Protein AF-A0A1U7UF37-F1 (afdb_monomer)

Radius of gyration: 14.08 Å; Cα contacts (8 Å, |Δi|>4): 76; chains: 1; bounding box: 36×33×37 Å

pLDDT: mean 96.88, std 3.86, range [65.56, 98.69]

Mean predicted aligned error: 2.45 Å

InterPro domains:
  IPR029045 ClpP/crotonase-like domain superfamily [SSF52096] (3-64)
  IPR032259 Enoyl-CoA hydratase/isomerase, HIBYL-CoA-H type [PTHR43176] (3-83)
  IPR045004 Enoyl-CoA hydratase/isomerase domain [PF16113] (3-80)

Sequence (90 aa):
MVINKMSPTSLKITLRQLMEGSSKTLQEVLTMEYRLSQGCMRGHDFHEGVRAVLIDKDQSPKWKPADLKEVTDEDLNNYFKSLGNNDLKF

Organism: Carlito syrichta (NCBI:txid1868482)

Structure (mmCIF, N/CA/C/O backbone):
data_AF-A0A1U7UF37-F1
#
_entry.id   AF-A0A1U7UF37-F1
#
loop_
_atom_site.group_PDB
_atom_site.id
_atom_site.type_symbol
_atom_site.label_atom_id
_atom_site.label_alt_id
_atom_site.label_comp_id
_atom_site.label_asym_id
_atom_site.label_entity_id
_atom_site.label_seq_id
_atom_site.pdbx_PDB_ins_code
_atom_site.Cartn_x
_atom_site.Cartn_y
_atom_site.Cartn_z
_atom_site.occupancy
_atom_site.B_iso_or_equiv
_atom_site.auth_seq_id
_atom_site.auth_comp_id
_atom_site.auth_asym_id
_atom_site.auth_atom_id
_atom_site.pdbx_PDB_model_num
ATOM 1 N N . MET A 1 1 ? 10.084 -16.878 -2.522 1.00 65.56 1 MET A N 1
ATOM 2 C CA . MET A 1 1 ? 10.540 -16.450 -3.867 1.00 65.56 1 MET A CA 1
ATOM 3 C C . MET A 1 1 ? 9.568 -15.472 -4.555 1.00 65.56 1 MET A C 1
ATOM 5 O O . MET A 1 1 ? 10.038 -14.652 -5.326 1.00 65.56 1 MET A O 1
ATOM 9 N N . VAL A 1 2 ? 8.255 -15.487 -4.253 1.00 85.31 2 VAL A N 1
ATOM 10 C CA . VAL A 1 2 ? 7.259 -14.535 -4.815 1.00 85.31 2 VAL A CA 1
ATOM 11 C C . VAL A 1 2 ? 7.309 -13.140 -4.171 1.00 85.31 2 VAL A C 1
ATOM 13 O O . VAL A 1 2 ? 7.275 -12.146 -4.886 1.00 85.31 2 VAL A O 1
ATOM 16 N N . ILE A 1 3 ? 7.448 -13.063 -2.841 1.00 91.31 3 ILE A N 1
ATOM 17 C CA . ILE A 1 3 ? 7.415 -11.797 -2.078 1.00 91.31 3 ILE A CA 1
ATOM 18 C C . ILE A 1 3 ? 8.451 -10.783 -2.591 1.00 91.31 3 ILE A C 1
ATOM 20 O O . ILE A 1 3 ? 8.122 -9.619 -2.764 1.00 91.31 3 ILE A O 1
ATOM 24 N N . ASN A 1 4 ? 9.659 -11.232 -2.945 1.00 91.06 4 ASN A N 1
ATOM 25 C CA . ASN A 1 4 ? 10.740 -10.355 -3.417 1.00 91.06 4 ASN A CA 1
ATOM 26 C C . ASN A 1 4 ? 10.459 -9.663 -4.766 1.00 91.06 4 ASN A C 1
ATOM 28 O O . ASN A 1 4 ? 11.225 -8.792 -5.158 1.00 91.06 4 ASN A O 1
ATOM 32 N N . LYS A 1 5 ? 9.415 -10.067 -5.503 1.00 93.88 5 LYS A N 1
ATOM 33 C CA . LYS A 1 5 ? 9.009 -9.425 -6.766 1.00 93.88 5 LYS A CA 1
ATOM 34 C C . LYS A 1 5 ? 7.930 -8.355 -6.574 1.00 93.88 5 LYS A C 1
ATOM 36 O O . LYS A 1 5 ? 7.617 -7.639 -7.520 1.00 93.88 5 LYS A O 1
ATOM 41 N N . MET A 1 6 ? 7.320 -8.282 -5.394 1.00 97.06 6 MET A N 1
ATOM 42 C CA . MET A 1 6 ? 6.233 -7.346 -5.103 1.00 97.06 6 MET A CA 1
ATOM 43 C C . MET A 1 6 ? 6.789 -5.969 -4.720 1.00 97.06 6 MET A C 1
ATOM 45 O O . MET A 1 6 ? 7.929 -5.873 -4.270 1.00 97.06 6 MET A O 1
ATOM 49 N N . SER A 1 7 ? 5.974 -4.918 -4.858 1.00 98.19 7 SER A N 1
ATOM 50 C CA . SER A 1 7 ? 6.331 -3.567 -4.400 1.00 98.19 7 SER A CA 1
ATOM 51 C C . SER A 1 7 ? 6.665 -3.585 -2.897 1.00 98.19 7 SER A C 1
ATOM 53 O O . SER A 1 7 ? 5.804 -3.970 -2.095 1.00 98.19 7 SER A O 1
ATOM 55 N N . PRO A 1 8 ? 7.876 -3.154 -2.484 1.00 98.12 8 PRO A N 1
ATOM 56 C CA . PRO A 1 8 ? 8.254 -3.078 -1.073 1.00 98.12 8 PRO A CA 1
ATOM 57 C C . PRO A 1 8 ? 7.300 -2.205 -0.251 1.00 98.12 8 PRO A C 1
ATOM 59 O O . PRO A 1 8 ? 6.924 -2.567 0.866 1.00 98.12 8 PRO A O 1
ATOM 62 N N . THR A 1 9 ? 6.862 -1.083 -0.829 1.00 98.19 9 THR A N 1
ATOM 63 C CA . THR A 1 9 ? 5.883 -0.171 -0.225 1.00 98.19 9 THR A CA 1
ATOM 64 C C . THR A 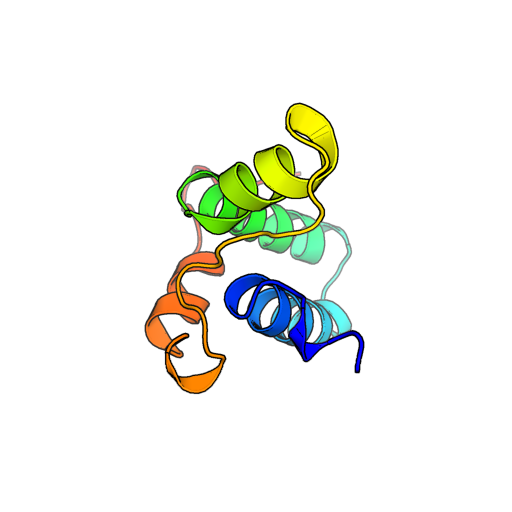1 9 ? 4.551 -0.874 0.006 1.00 98.19 9 THR A C 1
ATOM 66 O O . THR A 1 9 ? 4.030 -0.861 1.121 1.00 98.19 9 THR A O 1
ATOM 69 N N . SER A 1 10 ? 4.029 -1.553 -1.021 1.00 98.12 10 SER A N 1
ATOM 70 C CA . SER A 1 10 ? 2.751 -2.269 -0.930 1.00 98.12 10 SER A CA 1
ATOM 71 C C . SER A 1 10 ? 2.802 -3.376 0.122 1.00 98.12 10 SER A C 1
ATOM 73 O O . SER A 1 10 ? 1.880 -3.502 0.918 1.00 98.12 10 SER A O 1
ATOM 75 N N . LEU A 1 11 ? 3.908 -4.126 0.198 1.00 98.19 11 LEU A N 1
ATOM 76 C CA . LEU A 1 11 ? 4.090 -5.173 1.206 1.00 98.19 11 LEU A CA 1
ATOM 77 C C . LEU A 1 11 ? 3.994 -4.631 2.640 1.00 98.19 11 LEU A C 1
ATOM 79 O O . LEU A 1 11 ? 3.284 -5.211 3.464 1.00 98.19 11 LEU A O 1
ATOM 83 N N . LYS A 1 12 ? 4.677 -3.517 2.944 1.00 98.38 12 LYS A N 1
ATOM 84 C CA . LYS A 1 12 ? 4.617 -2.908 4.283 1.00 98.38 12 LYS A CA 1
ATOM 85 C C . LYS A 1 12 ? 3.241 -2.323 4.595 1.00 98.38 12 LYS A C 1
ATOM 87 O O . LYS A 1 1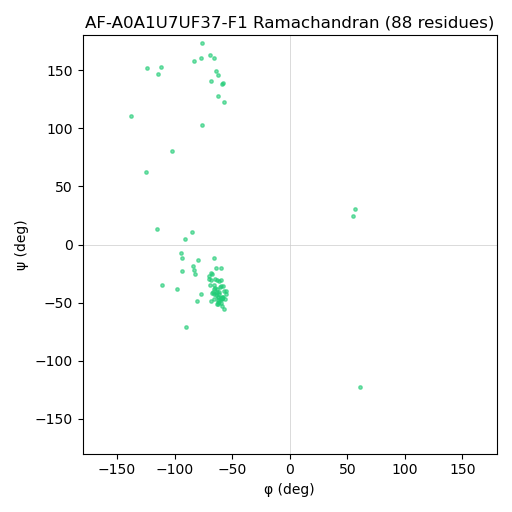2 ? 2.750 -2.516 5.707 1.00 98.38 12 LYS A O 1
ATOM 92 N N . ILE A 1 13 ? 2.611 -1.653 3.623 1.00 98.44 13 ILE A N 1
ATOM 93 C CA . ILE A 1 13 ? 1.248 -1.121 3.767 1.00 98.44 13 ILE A CA 1
ATOM 94 C C . ILE A 1 13 ? 0.274 -2.252 4.084 1.00 98.44 13 ILE A C 1
ATOM 96 O O . ILE A 1 13 ? -0.418 -2.179 5.095 1.00 98.44 13 ILE A O 1
ATOM 100 N N . THR A 1 14 ? 0.254 -3.314 3.274 1.00 98.38 14 THR A N 1
ATOM 101 C CA . THR A 1 14 ? -0.685 -4.429 3.4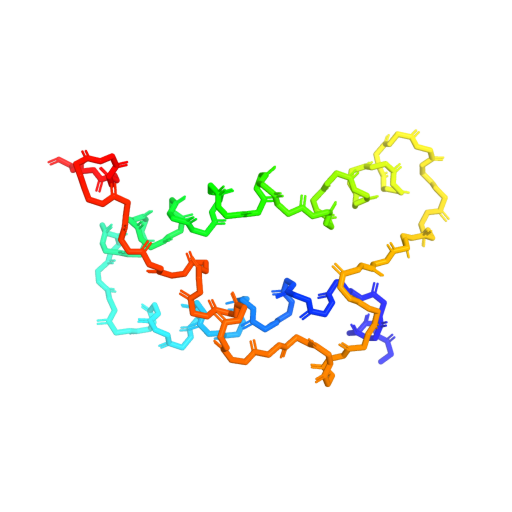39 1.00 98.38 14 THR A CA 1
ATOM 102 C C . THR A 1 14 ? -0.499 -5.137 4.777 1.00 98.38 14 THR A C 1
ATOM 104 O O . THR A 1 14 ? -1.488 -5.426 5.447 1.00 98.38 14 THR A O 1
ATOM 107 N N . LEU A 1 15 ? 0.742 -5.382 5.214 1.00 98.38 15 LEU A N 1
ATOM 108 C CA . LEU A 1 15 ? 0.985 -6.000 6.520 1.00 98.38 15 LEU A CA 1
ATOM 109 C C . LEU A 1 15 ? 0.400 -5.148 7.654 1.00 98.38 15 LEU A C 1
ATOM 111 O O . LEU A 1 15 ? -0.353 -5.655 8.484 1.00 98.38 15 LEU A O 1
ATOM 115 N N . ARG A 1 16 ? 0.703 -3.846 7.665 1.00 98.50 16 ARG A N 1
ATOM 116 C CA . ARG A 1 16 ? 0.199 -2.929 8.690 1.00 98.50 16 ARG A CA 1
ATOM 117 C C . ARG A 1 16 ? -1.323 -2.783 8.640 1.00 98.50 16 ARG A C 1
ATOM 119 O O . ARG A 1 16 ? -1.959 -2.802 9.688 1.00 98.50 16 ARG A O 1
ATOM 126 N N . GLN A 1 17 ? -1.903 -2.688 7.445 1.00 98.69 17 GLN A N 1
ATOM 127 C CA . GLN A 1 17 ? -3.350 -2.622 7.232 1.00 98.69 17 GLN A CA 1
ATOM 128 C C . GLN A 1 17 ? -4.057 -3.842 7.828 1.00 98.69 17 GLN A C 1
ATOM 130 O O . GLN A 1 17 ? -5.062 -3.681 8.511 1.00 98.69 17 GLN A O 1
ATOM 135 N N . LEU A 1 18 ? -3.532 -5.053 7.615 1.00 98.62 18 LEU A N 1
ATOM 136 C CA . LEU A 1 18 ? -4.107 -6.276 8.182 1.00 98.62 18 LEU A CA 1
ATOM 137 C C . LEU A 1 18 ? -3.985 -6.308 9.710 1.00 98.62 18 LEU A C 1
ATOM 139 O O . LEU A 1 18 ? -4.937 -6.681 10.395 1.00 98.62 18 LEU A O 1
ATOM 143 N N . MET A 1 19 ? -2.838 -5.883 10.247 1.00 98.50 19 MET A N 1
ATOM 144 C CA . MET A 1 19 ? -2.628 -5.803 11.694 1.00 98.50 19 MET A CA 1
ATOM 145 C C . MET A 1 19 ? -3.595 -4.809 12.351 1.00 98.50 19 MET A C 1
ATOM 147 O O . MET A 1 19 ? -4.294 -5.178 13.291 1.00 98.50 19 MET A O 1
ATOM 151 N N . GLU A 1 20 ? -3.690 -3.578 11.838 1.00 98.12 20 GLU A N 1
ATOM 152 C CA . GLU A 1 20 ? -4.608 -2.556 12.359 1.00 98.12 20 GLU A CA 1
ATOM 153 C C . GLU A 1 20 ? -6.081 -2.893 12.090 1.00 98.12 20 GLU A C 1
ATOM 155 O O . GLU A 1 20 ? -6.940 -2.586 12.912 1.00 98.12 20 GLU A O 1
ATOM 160 N N . GLY A 1 21 ? -6.387 -3.517 10.953 1.00 98.31 21 GLY A N 1
ATOM 161 C CA . GLY A 1 21 ? -7.743 -3.887 10.553 1.00 98.31 21 GLY A CA 1
ATOM 162 C C . GLY A 1 21 ? -8.343 -5.011 11.393 1.00 98.31 21 GLY A C 1
ATOM 163 O O . GLY A 1 21 ? -9.556 -5.047 11.576 1.00 98.31 21 GLY A O 1
ATOM 164 N N . SER A 1 22 ? -7.511 -5.888 11.964 1.00 98.31 22 SER A N 1
ATOM 165 C CA . SER A 1 22 ? -7.963 -7.019 12.790 1.00 98.31 22 SER A CA 1
ATOM 166 C C . SER A 1 22 ? -8.767 -6.619 14.037 1.00 98.31 22 SER A C 1
ATOM 168 O O . SER A 1 22 ? -9.512 -7.438 14.571 1.00 98.31 22 SER A O 1
ATOM 170 N N . SER A 1 23 ? -8.643 -5.367 14.488 1.00 98.00 23 SER A N 1
ATOM 171 C CA . SER A 1 23 ? -9.337 -4.812 15.655 1.00 98.00 23 SER A CA 1
ATOM 172 C C . SER A 1 23 ? -10.323 -3.686 15.310 1.00 98.00 23 SER A C 1
ATOM 174 O O . SER A 1 23 ? -10.778 -2.980 16.210 1.00 98.00 23 SER A O 1
ATOM 176 N N . LYS A 1 24 ? -10.660 -3.504 14.025 1.00 98.12 24 LYS A N 1
ATOM 177 C CA . LYS A 1 24 ? -11.541 -2.439 13.519 1.00 98.12 24 LYS A CA 1
ATOM 178 C C . LYS A 1 24 ? -12.868 -2.992 13.004 1.00 98.12 24 LYS A C 1
ATOM 180 O O . LYS A 1 24 ? -12.958 -4.119 12.524 1.00 98.12 24 LYS A O 1
ATOM 185 N N . THR A 1 25 ? -13.904 -2.165 13.049 1.00 98.50 25 THR A N 1
ATOM 186 C CA . THR A 1 25 ? -15.158 -2.405 12.324 1.00 98.50 25 THR A CA 1
ATOM 187 C C . THR A 1 25 ? -14.955 -2.262 10.814 1.00 98.50 25 THR A C 1
ATOM 189 O O . THR A 1 25 ? -13.999 -1.636 10.354 1.00 98.50 25 THR A O 1
ATOM 192 N N . LEU A 1 26 ? -15.897 -2.779 10.018 1.00 98.38 26 LEU A N 1
ATOM 193 C CA . LEU A 1 26 ? -15.858 -2.631 8.558 1.00 98.38 26 LEU A CA 1
ATOM 194 C C . LEU A 1 26 ? -15.778 -1.159 8.120 1.00 98.38 26 LEU A C 1
ATOM 196 O O . LEU A 1 26 ? -15.002 -0.831 7.229 1.00 98.38 26 LEU A O 1
ATOM 200 N N . GLN A 1 27 ? -16.548 -0.270 8.752 1.00 98.50 27 GLN A N 1
ATOM 201 C CA . GLN A 1 27 ? -16.540 1.157 8.418 1.00 98.50 27 GLN A CA 1
ATOM 202 C C . GLN A 1 27 ? -15.165 1.782 8.678 1.00 98.50 27 GLN A C 1
ATOM 204 O O . GLN A 1 27 ? -14.623 2.471 7.820 1.00 98.50 27 GLN A O 1
ATOM 209 N N . GLU A 1 28 ? -14.548 1.479 9.820 1.00 98.38 28 GLU A N 1
ATOM 210 C CA . GLU A 1 28 ? -13.209 1.976 10.149 1.00 98.38 28 GLU A CA 1
ATOM 211 C C . GLU A 1 28 ? -12.129 1.427 9.210 1.00 98.38 28 GLU A C 1
ATOM 213 O O . GLU A 1 28 ? -11.211 2.164 8.841 1.00 98.38 28 GLU A O 1
ATOM 218 N N . VAL A 1 29 ? -12.236 0.156 8.802 1.00 98.62 29 VAL A N 1
ATOM 219 C CA . VAL A 1 29 ? -11.3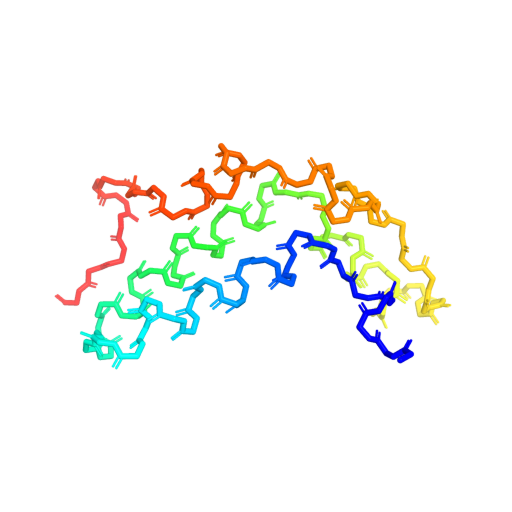43 -0.440 7.798 1.00 98.62 29 VAL A CA 1
A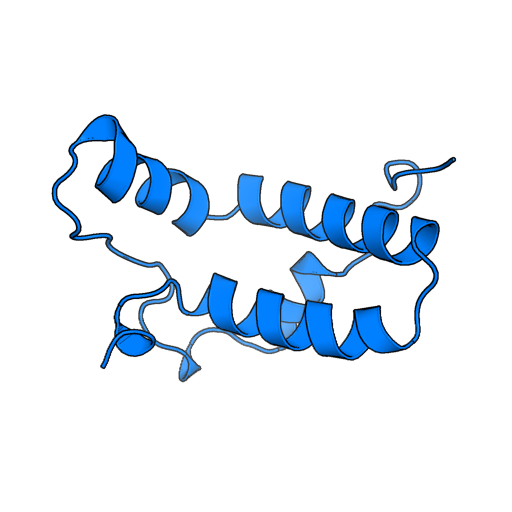TOM 220 C C . VAL A 1 29 ? -11.487 0.282 6.467 1.00 98.62 29 VAL A C 1
ATOM 222 O O . VAL A 1 29 ? -10.484 0.704 5.906 1.00 98.62 29 VAL A O 1
ATOM 225 N N . LEU A 1 30 ? -12.710 0.506 5.992 1.00 98.62 30 LEU A N 1
ATOM 226 C CA . LEU A 1 30 ? -12.948 1.209 4.733 1.00 98.62 30 LEU A CA 1
ATOM 227 C C . LEU A 1 30 ? -12.458 2.666 4.783 1.00 98.62 30 LEU A C 1
ATOM 229 O O . LEU A 1 30 ? -11.876 3.148 3.812 1.00 98.62 30 LEU A O 1
ATOM 233 N N . THR A 1 31 ? -12.613 3.369 5.912 1.00 98.62 31 THR A N 1
ATOM 234 C CA . THR A 1 31 ? -12.028 4.709 6.090 1.00 98.62 31 THR A CA 1
ATOM 235 C C . THR A 1 31 ? -10.498 4.670 6.046 1.00 98.62 31 THR A C 1
ATOM 237 O O . THR A 1 31 ? -9.882 5.535 5.423 1.00 98.62 31 THR A O 1
ATOM 240 N N . MET A 1 32 ? -9.864 3.666 6.660 1.00 98.62 32 MET A N 1
ATOM 241 C CA . MET A 1 32 ? -8.416 3.452 6.570 1.00 98.62 32 MET A CA 1
ATOM 242 C C . MET A 1 32 ? -7.983 3.151 5.128 1.00 98.62 32 MET A C 1
ATOM 244 O O . MET A 1 32 ? -7.097 3.823 4.606 1.00 98.62 32 MET A O 1
ATOM 248 N N . GLU A 1 33 ? -8.627 2.197 4.460 1.00 98.62 33 GLU A N 1
ATOM 249 C CA . GLU A 1 33 ? -8.337 1.798 3.078 1.00 98.62 33 GLU A CA 1
ATOM 250 C C . GLU A 1 33 ? -8.512 2.943 2.090 1.00 98.62 33 GLU A C 1
ATOM 252 O O . GLU A 1 33 ? -7.717 3.090 1.159 1.00 98.62 33 GLU A O 1
ATOM 257 N N . TYR A 1 34 ? -9.491 3.815 2.327 1.00 98.62 34 TYR A N 1
ATOM 258 C CA . TYR A 1 34 ? -9.652 5.020 1.536 1.00 98.62 34 TYR A CA 1
ATOM 259 C C . TYR A 1 34 ? -8.402 5.906 1.613 1.00 98.62 34 TYR A C 1
ATOM 261 O O . TYR A 1 34 ? -7.871 6.288 0.570 1.00 98.62 34 TYR A O 1
ATOM 269 N N . ARG A 1 35 ? -7.850 6.157 2.808 1.00 98.50 35 ARG A N 1
ATOM 270 C CA . ARG A 1 35 ? -6.595 6.922 2.972 1.00 98.50 35 ARG A CA 1
ATOM 271 C C . ARG A 1 35 ? -5.434 6.265 2.226 1.00 98.50 35 ARG A C 1
ATOM 273 O O . ARG A 1 35 ? -4.740 6.946 1.467 1.00 98.50 35 ARG A O 1
ATOM 280 N N . LEU A 1 36 ? -5.292 4.943 2.365 1.00 98.50 36 LEU A N 1
ATOM 281 C CA . LEU A 1 36 ? -4.265 4.161 1.669 1.00 98.50 36 LEU A CA 1
ATOM 282 C C . LEU A 1 36 ? -4.391 4.308 0.150 1.00 98.50 36 LEU A C 1
ATOM 284 O O . LEU A 1 36 ? -3.394 4.579 -0.515 1.00 98.50 36 LEU A O 1
ATOM 288 N N . SER A 1 37 ? -5.609 4.221 -0.397 1.00 98.25 37 SER A N 1
ATOM 289 C CA . SER A 1 37 ? -5.858 4.387 -1.834 1.00 98.25 37 SER A CA 1
ATOM 290 C C . SER A 1 37 ? -5.399 5.758 -2.339 1.00 98.25 37 SER A C 1
ATOM 292 O O . SER A 1 37 ? -4.673 5.840 -3.330 1.00 98.25 37 SER A O 1
ATOM 294 N N . GLN A 1 38 ? -5.726 6.834 -1.613 1.00 98.12 38 GLN A N 1
ATOM 295 C CA . GLN A 1 38 ? -5.330 8.198 -1.974 1.00 98.12 38 GLN A CA 1
ATOM 296 C C . GLN A 1 38 ? -3.817 8.418 -1.843 1.00 98.12 38 GLN A C 1
ATOM 298 O O . GLN A 1 38 ? -3.244 9.243 -2.560 1.00 98.12 38 GLN A O 1
ATOM 303 N N . GLY A 1 39 ? -3.160 7.714 -0.919 1.00 97.19 39 GLY A N 1
ATOM 304 C CA . GLY A 1 39 ? -1.703 7.682 -0.813 1.00 97.19 39 GLY A CA 1
ATOM 305 C C . GLY A 1 39 ? -1.068 6.955 -2.000 1.00 97.19 39 GLY A C 1
ATOM 306 O O . GLY A 1 39 ? -0.187 7.505 -2.656 1.00 97.19 39 GLY A O 1
ATOM 307 N N . CYS A 1 40 ? -1.566 5.765 -2.343 1.00 97.56 40 CYS A N 1
ATOM 308 C CA . CYS A 1 40 ? -1.073 4.968 -3.468 1.00 97.56 40 CYS A CA 1
ATOM 309 C C . CYS A 1 40 ? -1.220 5.690 -4.814 1.00 97.56 40 CYS A C 1
ATOM 311 O O . CYS A 1 40 ? -0.313 5.602 -5.636 1.00 97.56 40 CYS A O 1
ATOM 313 N N . MET A 1 41 ? -2.301 6.453 -5.023 1.00 97.25 41 MET A N 1
ATOM 314 C CA . MET A 1 41 ? -2.475 7.267 -6.239 1.00 97.25 41 MET A CA 1
ATOM 315 C C . MET A 1 41 ? -1.414 8.363 -6.394 1.00 97.25 41 MET A C 1
ATOM 317 O O . MET A 1 41 ? -1.068 8.725 -7.518 1.00 97.25 41 MET A O 1
ATOM 321 N N . ARG A 1 42 ? -0.896 8.892 -5.278 1.00 95.12 42 ARG A N 1
ATOM 322 C CA . ARG A 1 42 ? 0.190 9.887 -5.267 1.00 95.12 42 ARG A CA 1
ATOM 323 C C . ARG A 1 42 ? 1.577 9.254 -5.388 1.00 95.12 42 ARG A C 1
ATOM 325 O O . ARG A 1 42 ? 2.526 9.944 -5.748 1.00 95.12 42 ARG A O 1
ATOM 332 N N . GLY A 1 43 ? 1.694 7.974 -5.047 1.00 93.75 43 GLY A N 1
ATOM 333 C CA . GLY A 1 43 ? 2.934 7.213 -5.115 1.00 93.75 43 GLY A CA 1
ATOM 334 C C . GLY A 1 43 ? 3.312 6.792 -6.535 1.00 93.75 43 GLY A C 1
ATOM 335 O O . GLY A 1 43 ? 2.559 6.950 -7.490 1.00 93.75 43 GLY A O 1
ATOM 336 N N . HIS A 1 44 ? 4.507 6.220 -6.657 1.00 97.50 44 HIS A N 1
ATOM 337 C CA . HIS A 1 44 ? 5.060 5.736 -7.921 1.00 97.50 44 HIS A CA 1
ATOM 338 C C . HIS A 1 44 ? 4.521 4.348 -8.314 1.00 97.50 44 HIS A C 1
ATOM 340 O O . HIS A 1 44 ? 4.085 4.130 -9.445 1.00 97.50 44 HIS A O 1
ATOM 346 N N . ASP A 1 45 ? 4.543 3.407 -7.366 1.00 98.00 45 ASP A N 1
ATOM 347 C CA . ASP A 1 45 ? 4.428 1.973 -7.652 1.00 98.00 45 ASP A CA 1
ATOM 348 C C . ASP A 1 45 ? 3.067 1.538 -8.192 1.00 98.00 45 ASP A C 1
ATOM 350 O O . ASP A 1 45 ? 2.994 0.542 -8.906 1.00 98.00 45 ASP A O 1
ATOM 354 N N . PHE A 1 46 ? 1.989 2.270 -7.905 1.00 98.12 46 PHE A N 1
ATOM 355 C CA . PHE A 1 46 ? 0.691 1.940 -8.489 1.00 98.12 46 PHE A CA 1
ATOM 356 C C . PHE A 1 46 ? 0.725 2.070 -10.018 1.00 98.12 46 PHE A C 1
ATOM 358 O O . PHE A 1 46 ? 0.357 1.136 -10.730 1.00 98.12 46 PHE A O 1
ATOM 365 N N . HIS A 1 47 ? 1.229 3.199 -10.523 1.00 98.25 47 HIS A N 1
ATOM 366 C CA . HIS A 1 47 ? 1.315 3.469 -11.960 1.00 98.25 47 HIS A CA 1
ATOM 367 C C . HIS A 1 47 ? 2.282 2.506 -12.652 1.00 98.25 47 HIS A C 1
ATOM 369 O O . HIS A 1 47 ? 1.959 1.953 -13.702 1.00 98.25 47 HIS A O 1
ATOM 375 N N . GLU A 1 48 ? 3.435 2.244 -12.033 1.00 98.38 48 GLU A N 1
ATOM 376 C CA . GLU A 1 48 ? 4.416 1.288 -12.557 1.00 98.38 48 GLU A CA 1
ATOM 377 C C . GLU A 1 48 ? 3.885 -0.152 -12.560 1.00 98.38 48 GLU A C 1
ATOM 379 O O . GLU A 1 48 ? 4.109 -0.899 -13.511 1.00 98.38 48 GLU A O 1
ATOM 384 N N . GLY A 1 49 ? 3.134 -0.544 -11.530 1.00 97.81 49 GLY A N 1
ATOM 385 C CA . GLY A 1 49 ? 2.496 -1.855 -11.472 1.00 97.81 49 GLY A CA 1
ATOM 386 C C . GLY A 1 49 ? 1.458 -2.028 -12.577 1.00 97.81 49 GLY A C 1
ATOM 387 O O . GLY A 1 49 ? 1.439 -3.059 -13.250 1.00 97.81 49 GLY A O 1
ATOM 388 N N . VAL A 1 50 ? 0.639 -0.999 -12.823 1.00 98.38 50 VAL A N 1
ATOM 389 C CA . VAL A 1 50 ? -0.308 -0.982 -13.949 1.00 98.38 50 VAL A CA 1
ATOM 390 C C . VAL A 1 50 ? 0.435 -1.106 -15.278 1.00 98.38 50 VAL A C 1
ATOM 392 O O . VAL A 1 50 ? 0.052 -1.935 -16.106 1.00 98.38 50 VAL A O 1
ATOM 395 N N . ARG A 1 51 ? 1.521 -0.348 -15.476 1.00 98.56 51 ARG A N 1
ATOM 396 C CA . ARG A 1 51 ? 2.345 -0.442 -16.686 1.00 98.56 51 ARG A CA 1
ATOM 397 C C . ARG A 1 51 ? 2.862 -1.868 -16.900 1.00 98.56 51 ARG A C 1
ATOM 399 O O . ARG A 1 51 ? 2.586 -2.461 -17.941 1.00 98.56 51 ARG A O 1
ATOM 406 N N . ALA A 1 52 ? 3.554 -2.428 -15.911 1.00 98.31 52 ALA A N 1
ATOM 407 C CA . ALA A 1 52 ? 4.230 -3.719 -16.020 1.00 98.31 52 ALA A CA 1
ATOM 408 C C . ALA A 1 52 ? 3.270 -4.905 -16.209 1.00 98.31 52 ALA A C 1
ATOM 410 O O . ALA A 1 52 ? 3.598 -5.860 -16.912 1.00 98.31 52 ALA A O 1
ATOM 411 N N . VAL A 1 53 ? 2.085 -4.860 -15.589 1.00 98.00 53 VAL A N 1
ATOM 412 C CA . VAL A 1 53 ? 1.146 -5.996 -15.571 1.00 98.00 53 VAL A CA 1
ATOM 413 C C . VAL A 1 53 ? 0.055 -5.871 -16.633 1.00 98.00 53 VAL A C 1
ATOM 415 O O . VAL A 1 53 ? -0.342 -6.876 -17.224 1.00 98.00 53 VAL A O 1
ATOM 418 N N . LEU A 1 54 ? -0.459 -4.662 -16.878 1.00 97.81 54 LEU A N 1
ATOM 419 C CA . LEU A 1 54 ? -1.663 -4.458 -17.691 1.00 97.81 54 LEU A CA 1
ATOM 420 C C . LEU A 1 54 ? -1.390 -3.787 -19.040 1.00 97.81 54 LEU A C 1
ATOM 422 O O . LEU A 1 54 ? -2.065 -4.138 -20.009 1.00 97.81 54 LEU A O 1
ATOM 426 N N . ILE A 1 55 ? -0.428 -2.860 -19.114 1.00 97.75 55 ILE A N 1
ATOM 427 C CA . ILE A 1 55 ? -0.131 -2.101 -20.343 1.00 97.75 55 ILE A CA 1
ATOM 428 C C . ILE A 1 55 ? 0.914 -2.835 -21.184 1.00 97.75 55 ILE A C 1
ATOM 430 O O . ILE A 1 55 ? 0.575 -3.416 -22.213 1.00 97.75 55 ILE A O 1
ATOM 434 N N . ASP A 1 56 ? 2.161 -2.853 -20.716 1.00 98.19 56 ASP A N 1
ATOM 435 C CA . ASP A 1 56 ? 3.291 -3.447 -21.436 1.00 98.19 56 ASP A CA 1
ATOM 436 C C . ASP A 1 56 ? 3.343 -4.963 -21.233 1.00 98.19 56 ASP A C 1
ATOM 438 O O . ASP A 1 56 ? 3.845 -5.693 -22.086 1.00 98.19 56 ASP A O 1
ATOM 442 N N . LYS A 1 57 ? 2.783 -5.443 -20.111 1.00 97.44 57 LYS A N 1
ATOM 443 C CA . LYS A 1 57 ? 2.693 -6.869 -19.749 1.00 97.44 57 LYS A CA 1
ATOM 444 C C . LYS A 1 57 ? 4.057 -7.566 -19.707 1.00 97.44 57 LYS A C 1
ATOM 446 O O . LYS A 1 57 ? 4.161 -8.762 -19.973 1.00 97.44 57 LYS A O 1
ATOM 451 N N . ASP A 1 58 ? 5.103 -6.818 -19.364 1.00 97.62 58 ASP A N 1
ATOM 452 C CA . ASP A 1 58 ? 6.477 -7.312 -19.277 1.00 97.62 58 ASP A CA 1
ATOM 453 C C . ASP A 1 58 ? 6.762 -8.081 -17.977 1.00 97.62 58 ASP A C 1
ATOM 455 O O . ASP A 1 58 ? 7.777 -8.773 -17.882 1.00 97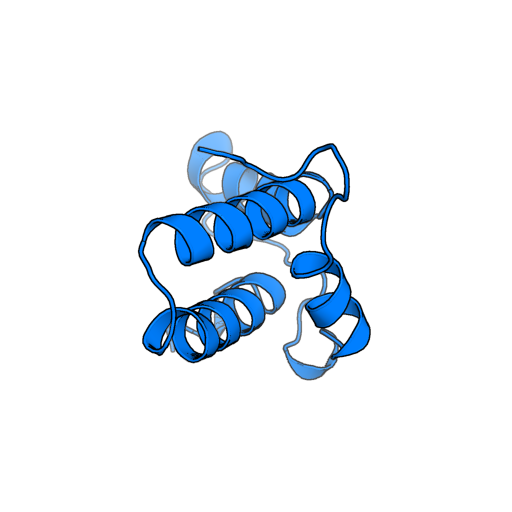.62 58 ASP A O 1
ATOM 459 N N . GLN A 1 59 ? 5.874 -7.981 -16.978 1.00 95.12 59 GLN A N 1
ATOM 460 C CA . GLN A 1 59 ? 6.043 -8.573 -15.646 1.00 95.12 59 GLN A CA 1
ATOM 461 C C . GLN A 1 59 ? 7.360 -8.153 -14.960 1.00 95.12 59 GLN A C 1
ATOM 463 O O . GLN A 1 59 ? 7.867 -8.863 -14.085 1.00 95.12 59 GLN A O 1
ATOM 468 N N . SER A 1 60 ? 7.910 -6.998 -15.344 1.00 96.69 60 SER A N 1
ATOM 469 C CA . SER A 1 60 ? 9.196 -6.459 -14.898 1.00 96.69 60 SER A CA 1
ATOM 470 C C . SER A 1 60 ? 9.038 -5.044 -14.318 1.00 96.69 60 SER A C 1
ATOM 472 O O . SER A 1 60 ? 9.618 -4.085 -14.844 1.00 96.69 60 SER A O 1
ATOM 474 N N . PRO A 1 61 ? 8.276 -4.889 -13.222 1.00 97.50 61 PRO A N 1
ATOM 475 C CA . PRO A 1 61 ? 8.076 -3.595 -12.594 1.00 97.50 61 PRO A CA 1
ATOM 476 C C . PRO A 1 61 ? 9.361 -3.063 -11.949 1.00 97.50 61 PRO A C 1
ATOM 478 O O . PRO A 1 61 ? 10.120 -3.800 -11.316 1.00 97.50 61 PRO A O 1
ATOM 481 N N . LYS A 1 62 ? 9.585 -1.757 -12.069 1.00 98.06 62 LYS A N 1
ATOM 482 C CA . LYS A 1 62 ? 10.706 -1.028 -11.463 1.00 98.06 62 LYS A CA 1
ATOM 483 C C . LYS A 1 62 ? 10.241 -0.272 -10.225 1.00 98.06 62 LYS A C 1
ATOM 485 O O . LYS A 1 62 ? 9.985 0.925 -10.287 1.00 98.06 62 LYS A O 1
ATOM 490 N N . TRP A 1 63 ? 10.116 -0.973 -9.104 1.00 98.31 63 TRP A N 1
ATOM 491 C CA . TRP A 1 63 ? 9.619 -0.382 -7.860 1.00 98.31 63 TRP A CA 1
ATOM 492 C C . TRP A 1 63 ? 10.501 0.748 -7.326 1.00 98.31 63 TRP A C 1
ATOM 494 O O . TRP A 1 63 ? 11.728 0.713 -7.455 1.00 98.31 63 TRP A O 1
ATOM 504 N N . LYS A 1 64 ? 9.864 1.744 -6.703 1.00 97.19 64 LYS A N 1
ATOM 505 C CA . LYS A 1 64 ? 10.531 2.860 -6.037 1.00 97.19 64 LYS A CA 1
ATOM 506 C C . LYS A 1 64 ? 9.846 3.170 -4.697 1.00 97.19 64 LYS A C 1
ATOM 508 O O . LYS A 1 64 ? 8.754 3.746 -4.696 1.00 97.19 64 LYS A O 1
ATOM 513 N N . PRO A 1 65 ? 10.508 2.895 -3.560 1.00 97.19 65 PRO A N 1
ATOM 514 C CA . PRO A 1 65 ? 11.831 2.265 -3.419 1.00 97.19 65 PRO A CA 1
ATOM 515 C C . PRO A 1 65 ? 11.887 0.799 -3.884 1.00 97.19 65 PRO A C 1
ATOM 517 O O . PRO A 1 65 ? 10.859 0.130 -3.986 1.00 97.19 65 PRO A O 1
ATOM 520 N N . ALA A 1 66 ? 13.100 0.307 -4.157 1.00 96.56 66 ALA A N 1
ATOM 521 C CA . ALA A 1 66 ? 13.326 -1.046 -4.669 1.00 96.56 66 ALA A CA 1
ATOM 522 C C . ALA A 1 66 ? 13.599 -2.066 -3.551 1.00 96.56 66 ALA A C 1
ATOM 524 O O . ALA A 1 66 ? 13.358 -3.259 -3.746 1.00 96.56 66 ALA A O 1
ATOM 525 N N . ASP A 1 67 ? 14.056 -1.615 -2.377 1.00 95.81 67 ASP A N 1
ATOM 526 C CA . ASP A 1 67 ? 14.322 -2.463 -1.213 1.00 95.81 67 ASP A CA 1
ATOM 527 C C . ASP A 1 67 ? 13.374 -2.145 -0.039 1.00 95.81 67 ASP A C 1
ATOM 529 O O . 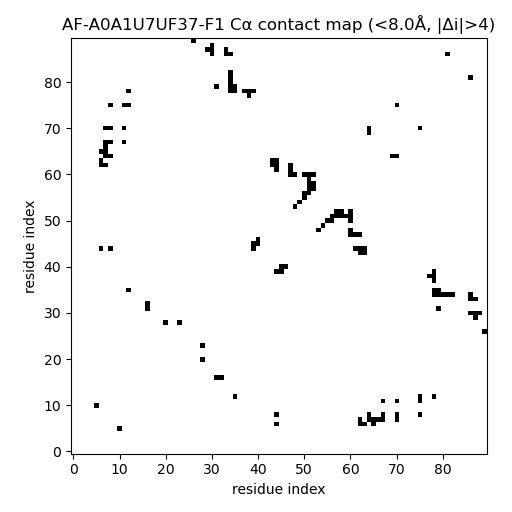ASP A 1 67 ? 12.981 -1.004 0.210 1.00 95.81 67 ASP A O 1
ATOM 533 N N . LEU A 1 68 ? 13.022 -3.171 0.742 1.00 96.12 68 LEU A N 1
ATOM 534 C CA . LEU A 1 68 ? 12.213 -3.030 1.957 1.00 96.12 68 LEU A CA 1
ATOM 535 C C . LEU A 1 68 ? 12.860 -2.116 3.003 1.00 96.12 68 LEU A C 1
ATOM 537 O O . LEU A 1 68 ? 12.142 -1.487 3.783 1.00 96.12 68 LEU A O 1
ATOM 541 N N . LYS A 1 69 ? 14.192 -2.047 3.058 1.00 96.38 69 LYS A N 1
ATOM 542 C CA . LYS A 1 69 ? 14.924 -1.193 4.006 1.00 96.38 69 LYS A CA 1
ATOM 543 C C . LYS A 1 69 ? 14.755 0.294 3.713 1.00 96.38 69 LYS A C 1
ATOM 545 O O . LYS A 1 69 ? 14.891 1.100 4.624 1.00 96.38 69 LYS A O 1
ATOM 550 N N . GLU A 1 70 ? 14.456 0.641 2.468 1.00 97.12 70 GLU A N 1
ATOM 551 C CA . GLU A 1 70 ? 14.310 2.025 2.017 1.00 97.12 70 GLU A CA 1
ATOM 552 C C . GLU A 1 70 ? 12.906 2.580 2.282 1.00 97.12 70 GLU A C 1
ATOM 554 O O . GLU A 1 70 ? 12.727 3.791 2.310 1.00 97.12 70 GLU A O 1
ATOM 559 N N . VAL A 1 71 ? 11.905 1.718 2.505 1.00 97.31 71 VAL A N 1
ATOM 560 C CA . VAL A 1 71 ? 10.571 2.158 2.936 1.00 97.31 71 VAL A CA 1
ATOM 561 C C . VAL A 1 71 ? 10.644 2.516 4.41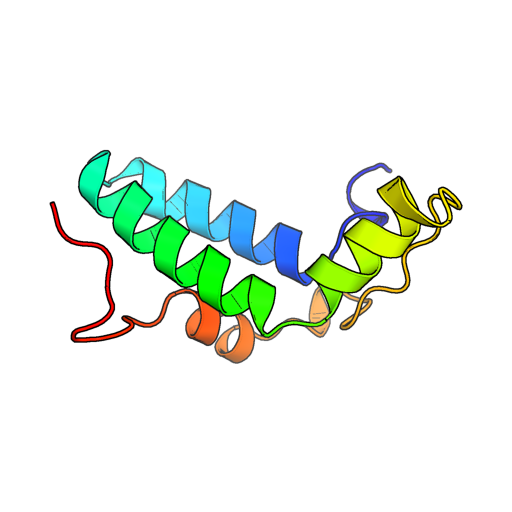7 1.00 97.31 71 VAL A C 1
ATOM 563 O O . VAL A 1 71 ? 10.660 1.620 5.267 1.00 97.31 71 VAL A O 1
ATOM 566 N N . THR A 1 72 ? 10.694 3.801 4.748 1.00 97.19 72 THR A N 1
ATOM 567 C CA . THR A 1 72 ? 10.804 4.235 6.145 1.00 97.19 72 THR A CA 1
ATOM 568 C C . THR A 1 72 ? 9.463 4.137 6.877 1.00 97.19 72 THR A C 1
ATOM 570 O O . THR A 1 72 ? 8.392 4.098 6.265 1.00 97.19 72 THR A O 1
ATOM 573 N N . ASP A 1 73 ? 9.500 4.119 8.211 1.00 96.38 73 ASP A N 1
ATOM 574 C CA . ASP A 1 73 ? 8.272 4.188 9.011 1.00 96.38 73 ASP A CA 1
ATOM 575 C C . ASP A 1 73 ? 7.552 5.530 8.826 1.00 96.38 73 ASP A C 1
ATOM 577 O O . ASP A 1 73 ? 6.327 5.590 8.909 1.00 96.38 73 ASP A O 1
ATOM 581 N N . GLU A 1 74 ? 8.289 6.606 8.538 1.00 96.88 74 GLU A N 1
ATOM 582 C CA . GLU A 1 74 ? 7.714 7.914 8.225 1.00 96.88 74 GLU A CA 1
ATOM 583 C C . GLU A 1 74 ? 6.929 7.884 6.909 1.00 96.88 74 GLU A C 1
ATOM 585 O O . GLU A 1 74 ? 5.769 8.308 6.883 1.00 96.88 74 GLU A O 1
ATOM 590 N N . ASP A 1 75 ? 7.511 7.306 5.854 1.00 93.94 75 ASP A N 1
ATOM 591 C CA . ASP A 1 75 ? 6.817 7.090 4.582 1.00 93.94 75 ASP A CA 1
ATOM 592 C C . ASP A 1 75 ? 5.550 6.276 4.805 1.00 93.94 75 ASP A C 1
ATOM 594 O O . ASP A 1 75 ? 4.474 6.664 4.353 1.00 93.94 75 ASP A O 1
ATOM 598 N N . LEU A 1 76 ? 5.656 5.180 5.564 1.00 97.00 76 LEU A N 1
ATOM 599 C CA . LEU A 1 76 ? 4.526 4.311 5.857 1.00 97.00 76 LEU A CA 1
ATOM 600 C C . LEU A 1 76 ? 3.433 5.053 6.634 1.00 97.00 76 LEU A C 1
ATOM 602 O O . LEU A 1 76 ? 2.263 4.968 6.275 1.00 97.00 76 LEU A O 1
ATOM 606 N N . ASN A 1 77 ? 3.800 5.828 7.657 1.00 97.62 77 ASN A N 1
ATOM 607 C CA . ASN A 1 77 ? 2.867 6.639 8.438 1.00 97.62 77 ASN A CA 1
ATOM 608 C C . ASN A 1 77 ? 2.091 7.630 7.563 1.00 97.62 77 ASN A C 1
ATOM 610 O O . ASN A 1 77 ? 0.909 7.863 7.820 1.00 97.62 77 ASN A O 1
ATOM 614 N N . ASN A 1 78 ? 2.711 8.189 6.519 1.00 96.94 78 ASN A N 1
ATOM 615 C CA . ASN A 1 78 ? 2.048 9.136 5.623 1.00 96.94 78 ASN A CA 1
ATOM 616 C C . ASN A 1 78 ? 0.839 8.533 4.891 1.00 96.94 78 ASN A C 1
ATOM 618 O O . ASN A 1 78 ? -0.132 9.255 4.671 1.00 96.94 78 ASN A O 1
ATOM 622 N N . TYR A 1 79 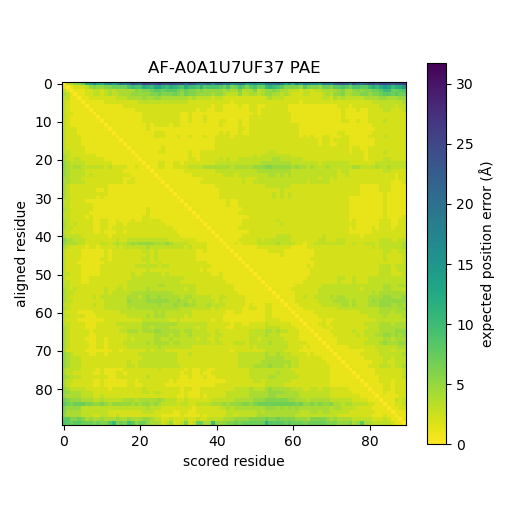? 0.842 7.231 4.585 1.00 97.81 79 TYR A N 1
ATOM 623 C CA . TYR A 1 79 ? -0.304 6.560 3.953 1.00 97.81 79 TYR A CA 1
ATOM 624 C C . TYR A 1 79 ? -1.514 6.423 4.892 1.00 97.81 79 TYR A C 1
ATOM 626 O O . TYR A 1 79 ? -2.651 6.431 4.428 1.00 97.81 79 TYR A O 1
ATOM 634 N N . PHE A 1 80 ? -1.289 6.324 6.207 1.00 98.25 80 PHE A N 1
ATOM 635 C CA . PHE A 1 80 ? -2.345 6.098 7.207 1.00 98.25 80 PHE A CA 1
ATOM 636 C C . PHE A 1 80 ? -2.884 7.396 7.834 1.00 98.25 80 PHE A C 1
ATOM 638 O O . PHE A 1 80 ? -3.866 7.359 8.583 1.00 98.25 80 PHE A O 1
ATOM 645 N N . LYS A 1 81 ? -2.265 8.549 7.541 1.00 97.56 81 LYS A N 1
ATOM 646 C CA . LYS A 1 81 ? -2.704 9.856 8.052 1.00 97.56 81 LYS A CA 1
ATOM 647 C C . LYS A 1 81 ? -4.145 10.152 7.631 1.00 97.56 81 LYS A C 1
ATOM 649 O O . LYS A 1 81 ? -4.539 9.917 6.491 1.00 97.56 81 LYS A O 1
ATOM 654 N N . SER A 1 82 ? -4.920 10.705 8.566 1.00 97.25 82 SER A N 1
ATOM 655 C CA . SER A 1 82 ? -6.271 11.192 8.276 1.00 97.25 82 SER A CA 1
ATOM 656 C C . SER A 1 82 ? -6.235 12.255 7.181 1.00 97.25 82 SER A C 1
ATOM 658 O O . SER A 1 82 ? -5.379 13.141 7.190 1.00 97.25 82 SER A O 1
ATOM 660 N N . LEU A 1 83 ? -7.200 12.186 6.262 1.00 96.75 83 LEU A N 1
ATOM 661 C CA . LEU A 1 83 ? -7.425 13.216 5.247 1.00 96.75 83 LEU A CA 1
ATOM 662 C C . LEU A 1 83 ? -8.301 14.369 5.776 1.00 96.75 83 LEU A C 1
ATOM 664 O O . LEU A 1 83 ? -8.762 15.211 5.003 1.00 96.75 83 LEU A O 1
ATOM 668 N N . GLY A 1 84 ? -8.548 14.417 7.090 1.00 96.44 84 GLY A N 1
ATOM 669 C CA . GLY A 1 84 ? -9.378 15.420 7.744 1.00 96.44 84 GLY A CA 1
ATOM 670 C C . GLY A 1 84 ? -10.811 15.383 7.220 1.00 96.44 84 GLY A C 1
ATOM 671 O O . GLY A 1 84 ? -11.478 14.352 7.249 1.00 96.44 84 GLY A O 1
ATOM 672 N N . ASN A 1 85 ? -11.287 16.514 6.698 1.00 95.81 85 ASN A N 1
ATOM 673 C CA . ASN A 1 85 ? -12.640 16.615 6.146 1.00 95.81 85 ASN A CA 1
ATOM 674 C C . ASN A 1 85 ? -12.876 15.727 4.918 1.00 95.81 85 ASN A C 1
ATOM 676 O O . ASN A 1 85 ? -14.032 15.420 4.635 1.00 95.81 85 ASN A O 1
ATOM 680 N N . ASN A 1 86 ? -11.805 15.305 4.242 1.00 96.62 86 ASN A N 1
ATOM 681 C CA . ASN A 1 86 ? -11.863 14.469 3.048 1.00 96.62 86 ASN A CA 1
ATOM 682 C C . ASN A 1 86 ? -11.802 12.967 3.365 1.00 96.62 86 ASN A C 1
ATOM 684 O O . ASN A 1 86 ? -11.711 12.174 2.434 1.00 96.62 86 ASN A O 1
ATOM 688 N N . ASP A 1 87 ? -11.802 12.560 4.639 1.00 97.88 87 ASP A N 1
ATOM 689 C CA . ASP A 1 87 ? -11.924 11.143 4.985 1.00 97.88 87 ASP A CA 1
ATOM 690 C C . ASP A 1 87 ? -13.277 10.573 4.539 1.00 97.88 87 ASP A C 1
ATOM 692 O O . ASP A 1 87 ? -14.292 11.275 4.533 1.00 97.88 87 ASP A O 1
ATOM 696 N N . LEU A 1 88 ? -13.287 9.277 4.214 1.00 97.62 88 LEU A N 1
ATOM 697 C CA . LEU A 1 88 ? -14.519 8.539 3.955 1.00 97.62 88 LEU A CA 1
ATOM 698 C C . LEU A 1 88 ? -15.383 8.516 5.222 1.00 97.62 88 LEU A C 1
ATOM 700 O O . LEU A 1 88 ? -14.916 8.117 6.293 1.00 97.62 88 LEU A O 1
ATOM 704 N N . LYS A 1 89 ? -16.642 8.925 5.065 1.00 95.00 89 LYS A N 1
ATOM 705 C CA . LYS A 1 89 ? -17.684 8.935 6.096 1.00 95.00 89 LYS A CA 1
ATOM 706 C C . LYS A 1 89 ? -18.882 8.128 5.596 1.00 95.00 89 LYS A C 1
ATOM 708 O O . LYS A 1 89 ? -19.092 8.049 4.386 1.00 95.00 89 LYS A O 1
ATOM 713 N N . PHE A 1 90 ? -19.631 7.553 6.530 1.00 93.00 90 PHE A N 1
ATOM 714 C CA . PHE A 1 90 ? -20.824 6.744 6.281 1.00 93.00 90 PHE A CA 1
ATOM 715 C C . PHE A 1 90 ? -22.076 7.477 6.748 1.00 93.00 90 PHE A C 1
ATOM 717 O O . PHE A 1 90 ? -21.963 8.236 7.739 1.00 93.00 90 PHE A O 1
#

Solvent-accessible surface area (backbone atoms only — not comparable to full-atom values): 5324 Å² total; per-residue (Å²): 128,68,71,84,76,50,50,33,59,57,54,54,50,52,54,51,48,54,63,62,37,75,82,46,55,73,69,57,37,52,31,48,50,48,32,37,50,61,37,42,72,75,45,58,45,54,60,41,43,45,37,18,63,71,68,74,55,67,76,67,60,80,45,69,54,75,45,63,85,68,56,43,71,68,63,55,48,62,29,70,46,81,59,66,92,72,44,69,80,133

Foldseek 3Di:
DVVLLDALLVVVLVVVLCVVVVPDDPQVSVLQVVLLVVLVVVDDQVVQVCCCCPNVVVSRGDHVVNDNVPCDVVNSVNSRDHPVVPTDDD

Nearest PDB structures (foldseek):
  3bpt-assembly1_A  TM=1.005E+00  e=3.952E-11  Homo sapiens
  4hdt-assembly1_A  TM=9.428E-01  e=4.631E-04  Mycolicibacterium thermoresistibile ATCC 19527
  4j2u-assembly2_B  TM=9.248E-01  e=2.988E-04  Cereibacter sphaeroides 2.4.1
  3ju1-assembly2_B  TM=9.126E-01  e=2.246E-02  Shewanella oneidensis MR-1

Secondary structure (DSSP, 8-state):
--GGGS-HHHHHHHHHHHHHHTTS-HHHHHHHHHHHHHHHHHSSHHHHHHIIIIIS--S----SS-STTTS-HHHHHHHHS--GGGS---